Protein AF-L7JV50-F1 (afdb_monomer_lite)

Structure (mmCIF, N/CA/C/O backbone):
data_AF-L7JV50-F1
#
_entry.id   AF-L7JV50-F1
#
loop_
_atom_site.group_PDB
_atom_site.id
_atom_site.type_symbol
_atom_site.label_atom_id
_atom_site.label_alt_id
_atom_site.label_comp_id
_atom_site.label_asym_id
_atom_site.label_entity_id
_atom_site.label_seq_id
_atom_site.pdbx_PDB_ins_code
_atom_site.Cartn_x
_atom_site.Cartn_y
_atom_site.Cartn_z
_atom_site.occupancy
_atom_site.B_iso_or_equiv
_atom_site.auth_seq_id
_atom_site.auth_comp_id
_atom_site.auth_asym_id
_atom_site.auth_atom_id
_atom_site.pdbx_PDB_model_num
ATOM 1 N N . MET A 1 1 ? -29.005 23.116 32.949 1.00 44.78 1 MET A N 1
ATOM 2 C CA . MET A 1 1 ? -27.915 22.121 33.053 1.00 44.78 1 MET A CA 1
ATOM 3 C C . MET A 1 1 ? -28.284 21.118 31.995 1.00 44.78 1 MET A C 1
ATOM 5 O O . MET A 1 1 ? -29.102 20.262 32.276 1.00 44.78 1 MET A O 1
ATOM 9 N N . ASP A 1 2 ? -27.815 21.326 30.766 1.00 32.00 2 ASP A N 1
ATOM 10 C CA . ASP A 1 2 ? -28.368 20.639 29.599 1.00 32.00 2 ASP A CA 1
ATOM 11 C C . ASP A 1 2 ? -27.214 20.189 28.709 1.00 32.00 2 ASP A C 1
ATOM 13 O O . ASP A 1 2 ? -26.507 20.999 28.114 1.00 32.00 2 ASP A O 1
ATOM 17 N N . PHE A 1 3 ? -27.007 18.877 28.679 1.00 43.56 3 PHE A N 1
ATOM 18 C CA . PHE A 1 3 ? -26.188 18.179 27.700 1.00 43.56 3 PHE A CA 1
ATOM 19 C C . PHE A 1 3 ? -27.090 17.169 27.008 1.00 43.56 3 PHE A C 1
ATOM 21 O O . PHE A 1 3 ? -27.693 16.349 27.694 1.00 43.56 3 PHE A O 1
ATOM 28 N N . LEU A 1 4 ? -27.133 17.207 25.677 1.00 38.69 4 LEU A N 1
ATOM 29 C CA . LEU A 1 4 ? -27.293 16.031 24.818 1.00 38.69 4 LEU A CA 1
ATOM 30 C C . LEU A 1 4 ? -27.040 16.464 23.370 1.00 38.69 4 LEU A C 1
ATOM 32 O O . LEU A 1 4 ? -27.938 16.882 22.644 1.00 38.69 4 LEU A O 1
ATOM 36 N N . ILE A 1 5 ? -25.771 16.397 22.969 1.00 50.16 5 ILE A N 1
ATOM 37 C CA . ILE A 1 5 ? -25.415 16.313 21.555 1.00 50.16 5 ILE A CA 1
ATOM 38 C C . ILE A 1 5 ? -25.792 14.888 21.139 1.00 50.16 5 ILE A C 1
ATOM 40 O O . ILE A 1 5 ? -25.188 13.923 21.602 1.00 50.16 5 ILE A O 1
ATOM 44 N N . ASN A 1 6 ? -26.828 14.756 20.312 1.00 51.59 6 ASN A N 1
ATOM 45 C CA . ASN A 1 6 ? -27.177 13.500 19.650 1.00 51.59 6 ASN A CA 1
ATOM 46 C C . ASN A 1 6 ? -26.156 13.238 18.532 1.00 51.59 6 ASN A C 1
ATOM 48 O O . ASN A 1 6 ? -26.448 13.449 17.353 1.00 51.59 6 ASN A O 1
ATOM 52 N N . ASP A 1 7 ? -24.945 12.820 18.904 1.00 50.41 7 ASP A N 1
ATOM 53 C CA . ASP A 1 7 ? -23.907 12.424 17.952 1.00 50.41 7 ASP A CA 1
ATOM 54 C C . ASP A 1 7 ? -24.348 11.151 17.227 1.00 50.41 7 ASP A C 1
ATOM 56 O O . ASP A 1 7 ? -24.159 10.024 17.684 1.00 50.41 7 ASP A O 1
ATOM 60 N N . THR A 1 8 ? -24.964 11.335 16.062 1.00 51.03 8 THR A N 1
ATOM 61 C CA . THR A 1 8 ? -25.264 10.232 15.152 1.00 51.03 8 THR A CA 1
ATOM 62 C C . THR A 1 8 ? -23.988 9.938 14.370 1.00 51.03 8 THR A C 1
ATOM 64 O O . THR A 1 8 ? -23.756 10.477 13.289 1.00 51.03 8 THR A O 1
ATOM 67 N N . THR A 1 9 ? -23.100 9.136 14.953 1.00 55.00 9 THR A N 1
ATOM 68 C CA . THR A 1 9 ? -21.865 8.699 14.295 1.00 55.00 9 THR A CA 1
ATOM 69 C C . THR A 1 9 ? -22.203 7.607 13.279 1.00 55.00 9 THR A C 1
ATOM 71 O O . THR A 1 9 ? -22.443 6.455 13.632 1.00 55.00 9 THR A O 1
ATOM 74 N N . TYR A 1 10 ? -22.231 7.956 11.992 1.00 48.03 10 TYR A N 1
ATOM 75 C CA . TYR A 1 10 ? -22.298 6.966 10.918 1.00 48.03 10 TYR A CA 1
ATOM 76 C C . TYR A 1 10 ? -20.906 6.354 10.732 1.00 48.03 10 TYR A C 1
ATOM 78 O O . TYR A 1 10 ? -20.034 6.948 10.100 1.00 48.03 10 TYR A O 1
ATOM 86 N N . VAL A 1 11 ? -20.679 5.166 11.295 1.00 50.91 11 VAL A N 1
ATOM 87 C CA . VAL A 1 11 ? -19.467 4.386 11.014 1.00 50.91 11 VAL A CA 1
ATOM 88 C C . VAL A 1 11 ? -19.615 3.776 9.622 1.00 50.91 11 VAL A C 1
ATOM 90 O O . VAL A 1 11 ? -20.164 2.689 9.453 1.00 50.91 11 VAL A O 1
ATOM 93 N N . VAL A 1 12 ? -19.167 4.500 8.597 1.00 58.16 12 VAL A N 1
ATOM 94 C CA . VAL A 1 12 ? -19.086 3.956 7.239 1.00 58.16 12 VAL A CA 1
ATOM 95 C C . VAL A 1 12 ? -17.804 3.129 7.150 1.00 58.16 12 VAL A C 1
ATOM 97 O O . VAL A 1 12 ? -16.705 3.668 7.028 1.00 58.16 12 VAL A O 1
ATOM 100 N N . ASN A 1 13 ? -17.943 1.806 7.246 1.00 65.94 13 ASN A N 1
ATOM 101 C CA . ASN A 1 13 ? -16.848 0.861 7.023 1.00 65.94 13 ASN A CA 1
ATOM 102 C C . ASN A 1 13 ? -16.520 0.795 5.526 1.00 65.94 13 ASN A C 1
ATOM 104 O O . ASN A 1 13 ? -16.945 -0.113 4.815 1.00 65.94 13 ASN A O 1
ATOM 108 N N . CYS A 1 14 ? -15.790 1.792 5.036 1.00 84.44 14 CYS A N 1
ATOM 109 C CA . CYS A 1 14 ? -15.282 1.813 3.673 1.00 84.44 14 CYS A CA 1
ATOM 110 C C . CYS A 1 14 ? -14.050 0.913 3.567 1.00 84.44 14 CYS A C 1
ATOM 112 O O . CYS A 1 14 ? -12.992 1.209 4.132 1.00 84.44 14 CYS A O 1
ATOM 114 N N . GLU A 1 15 ? -14.191 -0.173 2.818 1.00 91.19 15 GLU A N 1
ATOM 115 C CA . GLU A 1 15 ? -13.120 -1.124 2.539 1.00 91.19 15 GLU A CA 1
ATOM 116 C C . GLU A 1 15 ? -12.778 -1.086 1.045 1.00 91.19 15 GLU A C 1
ATOM 118 O O . GLU A 1 15 ? -13.668 -1.102 0.193 1.00 91.19 15 GLU A O 1
ATOM 123 N N . LEU A 1 16 ? -11.485 -1.030 0.720 1.00 91.00 16 LEU A N 1
ATOM 124 C CA . LEU A 1 16 ? -10.979 -1.102 -0.648 1.00 91.00 16 LEU A CA 1
ATOM 125 C C . LEU A 1 16 ? -10.187 -2.391 -0.835 1.00 91.00 16 LEU A C 1
ATOM 127 O O . LEU A 1 16 ? -9.257 -2.673 -0.083 1.00 91.00 16 LEU A O 1
ATOM 131 N N . THR A 1 17 ? -10.517 -3.132 -1.888 1.00 94.62 17 THR A N 1
ATOM 132 C CA . THR A 1 17 ? -9.783 -4.325 -2.312 1.00 94.62 17 THR A CA 1
ATOM 133 C C . THR A 1 17 ? -9.321 -4.156 -3.755 1.00 94.62 17 THR A C 1
ATOM 135 O O . THR A 1 17 ? -10.146 -3.946 -4.641 1.00 94.62 17 THR A O 1
ATOM 138 N N . ILE A 1 18 ? -8.012 -4.267 -3.998 1.00 92.50 18 ILE A N 1
ATOM 139 C CA . ILE A 1 18 ? -7.417 -4.267 -5.342 1.00 92.50 18 ILE A CA 1
ATOM 140 C C . ILE A 1 18 ? -6.627 -5.562 -5.521 1.00 92.50 18 ILE A C 1
ATOM 142 O O . ILE A 1 18 ? -5.752 -5.871 -4.709 1.00 92.50 18 ILE A O 1
ATOM 146 N N . ARG A 1 19 ? -6.945 -6.322 -6.578 1.00 95.06 19 ARG A N 1
ATOM 147 C CA . ARG A 1 19 ? -6.356 -7.643 -6.829 1.00 95.06 19 ARG A CA 1
ATOM 148 C C . ARG A 1 19 ? -5.900 -7.818 -8.269 1.00 95.06 19 ARG A C 1
ATOM 150 O O . ARG A 1 19 ? -6.680 -7.539 -9.173 1.00 95.06 19 ARG A O 1
ATOM 157 N N . GLY A 1 20 ? -4.682 -8.319 -8.472 1.00 93.12 20 GLY A N 1
ATOM 158 C CA . GLY A 1 20 ? -4.171 -8.678 -9.803 1.00 93.12 20 GLY A CA 1
ATOM 159 C C . GLY A 1 20 ? -4.044 -7.488 -10.757 1.00 93.12 20 GLY A C 1
ATOM 160 O O . GLY A 1 20 ? -4.295 -7.628 -11.950 1.00 93.12 20 GLY A O 1
ATOM 161 N N . VAL A 1 21 ? -3.720 -6.304 -10.230 1.00 91.06 21 VAL A N 1
ATOM 162 C CA . VAL A 1 21 ? -3.666 -5.055 -11.005 1.00 91.06 21 VAL A CA 1
ATOM 163 C C . VAL A 1 21 ? -2.224 -4.596 -11.186 1.00 91.06 21 VAL A C 1
ATOM 165 O O . VAL A 1 21 ? -1.446 -4.559 -10.231 1.00 91.06 21 VAL A O 1
ATOM 168 N N . SER A 1 22 ? -1.898 -4.159 -12.404 1.00 92.69 22 SER A N 1
ATOM 169 C CA . SER A 1 22 ? -0.698 -3.370 -12.677 1.00 92.69 22 SER A CA 1
ATOM 170 C C . SER A 1 22 ? -1.043 -1.881 -12.734 1.00 92.69 22 SER A C 1
ATOM 172 O O . SER A 1 22 ? -1.907 -1.456 -13.499 1.00 92.69 22 SER A O 1
ATOM 174 N N . ILE A 1 23 ? -0.379 -1.087 -11.899 1.00 92.75 23 ILE A N 1
ATOM 175 C CA . ILE A 1 23 ? -0.559 0.359 -11.783 1.00 92.75 23 ILE A CA 1
ATOM 176 C C . ILE A 1 23 ? 0.580 1.029 -12.552 1.00 92.75 23 ILE A C 1
ATOM 178 O O . ILE A 1 23 ? 1.709 1.125 -12.068 1.00 92.75 23 ILE A O 1
ATOM 182 N N . SER A 1 24 ? 0.279 1.469 -13.773 1.00 92.31 24 SER A N 1
ATOM 183 C CA . SER A 1 24 ? 1.227 2.133 -14.678 1.00 92.31 24 SER A CA 1
ATOM 184 C C . SER A 1 24 ? 1.317 3.648 -14.476 1.00 92.31 24 SER A C 1
ATOM 186 O O . SER A 1 24 ? 2.269 4.269 -14.947 1.00 92.31 24 SER A O 1
ATOM 188 N N . THR A 1 25 ? 0.349 4.229 -13.765 1.00 94.00 25 THR A N 1
ATOM 189 C CA . THR A 1 25 ? 0.282 5.651 -13.407 1.00 94.00 25 THR A CA 1
ATOM 190 C C . THR A 1 25 ? -0.002 5.805 -11.922 1.00 94.00 25 THR A C 1
ATOM 192 O O . THR A 1 25 ? -0.809 5.052 -11.380 1.00 94.00 25 THR A O 1
ATOM 195 N N . SER A 1 26 ? 0.600 6.804 -11.272 1.00 93.81 26 SER A N 1
ATOM 196 C CA . SER A 1 26 ? 0.413 7.047 -9.838 1.00 93.81 26 SER A CA 1
ATOM 197 C C . SER A 1 26 ? -1.062 7.122 -9.433 1.00 93.81 26 SER A C 1
ATOM 199 O O . SER A 1 26 ? -1.866 7.803 -10.069 1.00 93.81 26 SER A O 1
ATOM 201 N N . LEU A 1 27 ? -1.394 6.430 -8.347 1.00 93.75 27 LEU A N 1
ATOM 202 C CA . LEU A 1 27 ? -2.740 6.318 -7.799 1.00 93.75 27 LEU A CA 1
ATOM 203 C C . LEU A 1 27 ? -2.769 6.957 -6.415 1.00 93.75 27 LEU A C 1
ATOM 205 O O . LEU A 1 27 ? -1.929 6.643 -5.575 1.00 93.75 27 LEU A O 1
ATOM 209 N N . LYS A 1 28 ? -3.764 7.806 -6.155 1.00 93.75 28 LYS A N 1
ATOM 210 C CA . LYS A 1 28 ? -4.014 8.367 -4.826 1.00 93.75 28 LYS A CA 1
ATOM 211 C C . LYS A 1 28 ? -5.313 7.803 -4.252 1.00 93.75 28 LYS A C 1
ATOM 213 O O . LYS A 1 28 ? -6.372 7.965 -4.854 1.00 93.75 28 LYS A O 1
ATOM 218 N N . LEU A 1 29 ? -5.224 7.154 -3.095 1.00 90.38 29 LEU A N 1
ATOM 219 C CA . LEU A 1 29 ? -6.367 6.648 -2.338 1.00 90.38 29 LEU A CA 1
ATOM 220 C C . LEU A 1 29 ? -6.829 7.693 -1.318 1.00 90.38 29 LEU A C 1
ATOM 222 O O . LEU A 1 29 ? -6.003 8.274 -0.618 1.00 90.38 29 LEU A O 1
ATOM 226 N N . SER A 1 30 ? -8.141 7.936 -1.250 1.00 80.50 30 SER A N 1
ATOM 227 C CA . SER A 1 30 ? -8.725 9.000 -0.426 1.00 80.50 30 SER A CA 1
ATOM 228 C C . SER A 1 30 ? -8.836 8.637 1.061 1.00 80.50 30 SER A C 1
ATOM 230 O O . SER A 1 30 ? -8.914 7.467 1.434 1.00 80.50 30 SER A O 1
ATOM 232 N N . PHE A 1 31 ? -8.929 9.674 1.901 1.00 74.50 31 PHE A N 1
ATOM 233 C CA . PHE A 1 31 ? -9.000 9.614 3.371 1.00 74.50 31 PHE A CA 1
ATOM 234 C C . PHE A 1 31 ? -10.193 8.836 3.959 1.00 74.50 31 PHE A C 1
ATOM 236 O O . PHE A 1 31 ? -10.231 8.570 5.158 1.00 74.50 31 PHE A O 1
ATOM 243 N N . ASN A 1 32 ? -11.183 8.471 3.141 1.00 81.62 32 ASN A N 1
ATOM 244 C CA . ASN A 1 32 ? -12.398 7.804 3.609 1.00 81.62 32 ASN A CA 1
ATOM 245 C C . ASN A 1 32 ? -12.287 6.277 3.648 1.00 81.62 32 ASN A C 1
ATOM 247 O O . ASN A 1 32 ? -13.279 5.626 3.952 1.00 81.62 32 ASN A O 1
ATOM 251 N N . ILE A 1 33 ? -11.130 5.688 3.335 1.00 87.31 33 ILE A N 1
ATOM 252 C CA . ILE A 1 33 ? -10.958 4.232 3.315 1.00 87.31 33 ILE A CA 1
ATOM 253 C C . ILE A 1 33 ? -10.368 3.763 4.648 1.00 87.31 33 ILE A C 1
ATOM 255 O O . ILE A 1 33 ? -9.240 4.101 4.999 1.00 87.31 33 ILE A O 1
ATOM 259 N N . LYS A 1 34 ? -11.126 2.945 5.383 1.00 90.25 34 LYS A N 1
ATOM 260 C CA . LYS A 1 34 ? -10.727 2.403 6.689 1.00 90.25 34 LYS A CA 1
ATOM 261 C C . LYS A 1 34 ? -9.861 1.159 6.571 1.00 90.25 34 LYS A C 1
ATOM 263 O O . LYS A 1 34 ? -8.906 1.008 7.332 1.00 90.25 34 LYS A O 1
ATOM 268 N N . LYS A 1 35 ? -10.168 0.279 5.616 1.00 91.88 35 LYS A N 1
ATOM 269 C CA . LYS A 1 35 ? -9.390 -0.943 5.378 1.00 91.88 35 LYS A CA 1
ATOM 270 C C . LYS A 1 35 ? -8.956 -1.036 3.929 1.00 91.88 35 LYS A C 1
ATOM 272 O O . LYS A 1 35 ? -9.776 -0.888 3.025 1.00 91.88 35 LYS A O 1
ATOM 277 N N . ILE A 1 36 ? -7.672 -1.297 3.721 1.00 93.88 36 ILE A N 1
ATOM 278 C CA . ILE A 1 36 ? -7.072 -1.415 2.393 1.00 93.88 36 ILE A CA 1
ATOM 279 C C . ILE A 1 36 ? -6.467 -2.808 2.254 1.00 93.88 36 ILE A C 1
ATOM 281 O O . ILE A 1 36 ? -5.630 -3.212 3.062 1.00 93.88 36 ILE A O 1
ATOM 285 N N . TYR A 1 37 ? -6.874 -3.529 1.215 1.00 95.50 37 TYR A N 1
ATOM 286 C CA . TYR A 1 37 ? -6.351 -4.846 0.881 1.00 95.50 37 TYR A CA 1
ATOM 287 C C . TYR A 1 37 ? -5.779 -4.849 -0.539 1.00 95.50 37 TYR A C 1
ATOM 289 O O . TYR A 1 37 ? -6.515 -4.693 -1.518 1.00 95.50 37 TYR A O 1
ATOM 297 N N . PHE A 1 38 ? -4.467 -5.045 -0.646 1.00 95.19 38 PHE A N 1
ATOM 298 C CA . PHE A 1 38 ? -3.757 -5.234 -1.908 1.00 95.19 38 PHE A CA 1
ATOM 299 C C . PHE A 1 38 ? -3.291 -6.684 -2.034 1.00 95.19 38 PHE A C 1
ATOM 301 O O . PHE A 1 38 ? -2.626 -7.208 -1.139 1.00 95.19 38 PHE A O 1
ATOM 308 N N . GLU A 1 39 ? -3.594 -7.321 -3.161 1.00 95.44 39 GLU A N 1
ATOM 309 C CA . GLU A 1 39 ? -3.149 -8.684 -3.460 1.00 95.44 39 GLU A CA 1
ATOM 310 C C . GLU A 1 39 ? -2.686 -8.786 -4.913 1.00 95.44 39 GLU A C 1
ATOM 312 O O . GLU A 1 39 ? -3.420 -8.421 -5.828 1.00 95.44 39 GLU A O 1
ATOM 317 N N . HIS A 1 40 ? -1.470 -9.278 -5.153 1.00 94.00 40 HIS A N 1
ATOM 318 C CA . HIS A 1 40 ? -0.904 -9.359 -6.508 1.00 94.00 40 HIS A CA 1
ATOM 319 C C . HIS A 1 40 ? -0.931 -8.004 -7.244 1.00 94.00 40 HIS A C 1
ATOM 321 O O . HIS A 1 40 ? -1.284 -7.930 -8.421 1.00 94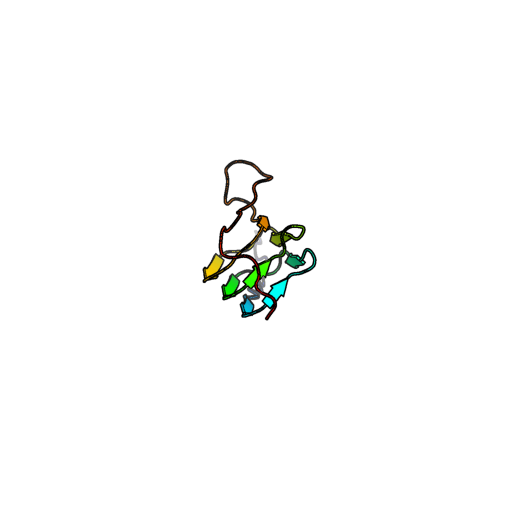.00 40 HIS A O 1
ATOM 327 N N . VAL A 1 41 ? -0.613 -6.914 -6.535 1.00 92.88 41 VAL A N 1
ATOM 328 C CA . VAL A 1 41 ? -0.582 -5.559 -7.105 1.00 92.88 41 VAL A CA 1
ATOM 329 C C . VAL A 1 41 ? 0.846 -5.156 -7.430 1.00 92.88 41 VAL A C 1
ATOM 331 O O . VAL A 1 41 ? 1.743 -5.259 -6.593 1.00 92.88 41 VAL A O 1
ATOM 334 N N . CYS A 1 42 ? 1.052 -4.657 -8.645 1.00 93.62 42 CYS A N 1
ATOM 335 C CA . CYS A 1 42 ? 2.364 -4.242 -9.112 1.00 93.62 42 CYS A CA 1
ATOM 336 C C . CYS A 1 42 ? 2.360 -2.787 -9.574 1.00 93.62 42 CYS A C 1
ATOM 338 O O . CYS A 1 42 ? 1.638 -2.432 -10.503 1.00 93.62 42 CYS A O 1
ATOM 340 N N . VAL A 1 43 ? 3.172 -1.947 -8.937 1.00 93.00 43 VAL A N 1
ATOM 341 C CA . VAL A 1 43 ? 3.304 -0.522 -9.265 1.00 93.00 43 VAL A CA 1
ATOM 342 C C . VAL A 1 43 ? 4.549 -0.317 -10.124 1.00 93.00 43 VAL A C 1
ATOM 344 O O . VAL A 1 43 ? 5.640 -0.741 -9.742 1.00 93.00 43 VAL A O 1
ATOM 347 N N . AL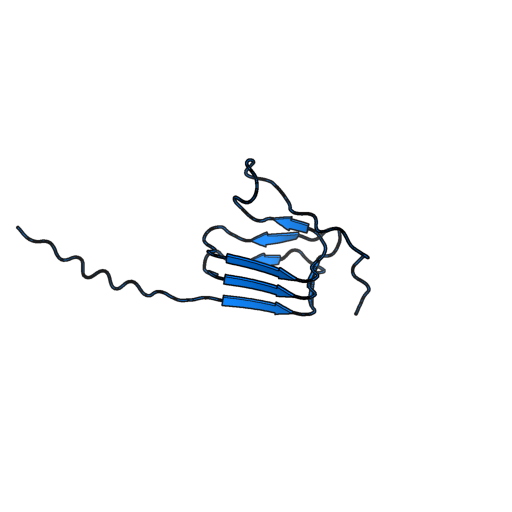A A 1 44 ? 4.390 0.327 -11.281 1.00 92.00 44 ALA A N 1
ATOM 348 C CA . ALA A 1 44 ? 5.492 0.618 -12.196 1.00 92.00 44 ALA A CA 1
ATOM 349 C C . ALA A 1 44 ? 6.570 1.510 -11.547 1.00 92.00 44 ALA A C 1
ATOM 351 O O . ALA A 1 44 ? 6.275 2.297 -10.652 1.00 92.00 44 ALA A O 1
ATOM 352 N N . GLU A 1 45 ? 7.812 1.429 -12.037 1.00 89.06 45 GLU A N 1
ATOM 353 C CA . GLU A 1 45 ? 9.000 2.073 -11.442 1.00 89.06 45 GLU A CA 1
ATOM 354 C C . GLU A 1 45 ? 8.839 3.583 -11.182 1.00 89.06 45 GLU A C 1
ATOM 356 O O . GLU A 1 45 ? 9.233 4.084 -10.130 1.00 89.06 45 GLU A O 1
ATOM 361 N N . ASN A 1 46 ? 8.196 4.295 -12.112 1.00 89.38 46 ASN A N 1
ATOM 362 C CA . ASN A 1 46 ? 7.963 5.742 -12.028 1.00 89.38 46 ASN A CA 1
ATOM 363 C C . ASN A 1 46 ? 6.581 6.109 -11.462 1.00 89.38 46 ASN A C 1
ATOM 365 O O . ASN A 1 46 ? 6.149 7.256 -11.576 1.00 89.38 46 ASN A O 1
ATOM 369 N N . SER A 1 47 ? 5.876 5.140 -10.881 1.00 92.44 47 SER A N 1
ATOM 370 C CA . SER A 1 47 ? 4.550 5.316 -10.295 1.00 92.44 47 SER A CA 1
ATOM 371 C C . SER A 1 47 ? 4.569 5.087 -8.792 1.00 92.44 47 SER A C 1
ATOM 373 O O . SER A 1 47 ? 5.424 4.392 -8.245 1.00 92.44 47 SER A O 1
ATOM 375 N N . ILE A 1 48 ? 3.607 5.705 -8.112 1.00 93.56 48 ILE A N 1
ATOM 376 C CA . ILE A 1 48 ? 3.452 5.611 -6.662 1.00 93.56 48 ILE A CA 1
ATOM 377 C C . ILE A 1 48 ? 1.985 5.368 -6.339 1.00 93.56 48 ILE A C 1
ATOM 379 O O . ILE A 1 48 ? 1.108 6.044 -6.877 1.00 93.56 48 ILE A O 1
ATOM 383 N N . VAL A 1 49 ? 1.721 4.442 -5.421 1.00 94.56 49 VAL A N 1
ATOM 384 C CA . VAL A 1 49 ? 0.430 4.381 -4.729 1.00 94.56 49 VAL A CA 1
ATOM 385 C C . VAL A 1 49 ? 0.543 5.209 -3.459 1.00 94.56 49 VAL A C 1
ATOM 387 O O . VAL A 1 49 ? 1.288 4.855 -2.547 1.00 94.56 49 VAL A O 1
ATOM 390 N N . GLN A 1 50 ? -0.164 6.331 -3.415 1.00 94.12 50 GLN A N 1
ATOM 391 C CA . GLN A 1 50 ? -0.231 7.205 -2.254 1.00 94.12 50 GLN A CA 1
ATOM 392 C C . GLN A 1 50 ? -1.506 6.924 -1.471 1.00 94.12 50 GLN A C 1
ATOM 394 O O . GLN A 1 50 ? -2.607 6.959 -2.021 1.00 94.12 50 GLN A O 1
ATOM 399 N N . ILE A 1 51 ? -1.345 6.665 -0.182 1.00 91.38 51 ILE A N 1
ATOM 400 C CA . ILE A 1 51 ? -2.440 6.400 0.742 1.00 91.38 51 ILE A CA 1
ATOM 401 C C . ILE A 1 51 ? -2.580 7.622 1.640 1.00 91.38 51 ILE A C 1
ATOM 403 O O . ILE A 1 51 ? -1.610 8.032 2.272 1.00 91.38 51 ILE A O 1
ATOM 407 N N . ASP A 1 52 ? -3.762 8.231 1.678 1.00 88.62 52 ASP A N 1
ATOM 408 C CA . ASP A 1 52 ? -4.031 9.301 2.638 1.00 88.62 52 ASP A CA 1
ATOM 409 C C . ASP A 1 52 ? -4.145 8.740 4.071 1.00 88.62 52 ASP A 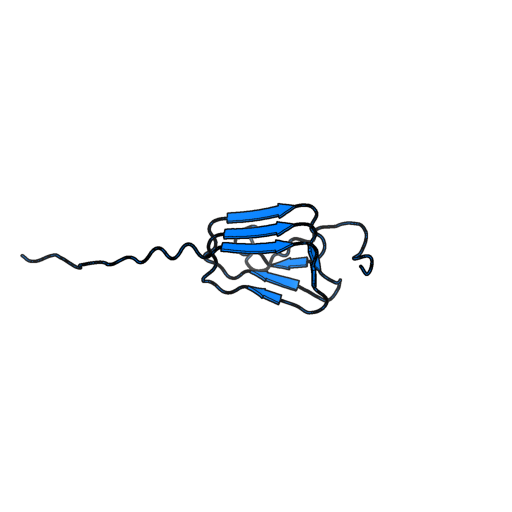C 1
ATOM 411 O O . ASP A 1 52 ? -4.349 7.545 4.299 1.00 88.62 52 ASP A O 1
ATOM 415 N N . SER A 1 53 ? -3.987 9.608 5.070 1.00 84.81 53 SER A N 1
ATOM 416 C CA . SER A 1 53 ? -4.153 9.236 6.476 1.00 84.81 53 SER A CA 1
ATOM 417 C C . SER A 1 53 ? -5.611 8.875 6.806 1.00 84.81 53 SER A C 1
ATOM 419 O O . SER A 1 53 ? -6.534 9.187 6.057 1.00 84.81 53 SER A O 1
ATOM 421 N N . GLY A 1 54 ? -5.825 8.212 7.948 1.00 84.50 54 GLY A N 1
ATOM 422 C CA . GLY A 1 54 ? -7.166 7.864 8.445 1.00 84.50 54 GLY A CA 1
ATOM 423 C C . GLY A 1 54 ? -7.596 6.410 8.219 1.00 84.50 54 GLY A C 1
ATOM 424 O O . GLY A 1 54 ? -8.640 6.007 8.743 1.00 84.50 54 GLY A O 1
ATOM 425 N N . PHE A 1 55 ? -6.782 5.615 7.513 1.00 88.94 55 PHE A N 1
ATOM 426 C CA . PHE A 1 55 ? -6.945 4.162 7.465 1.00 88.94 55 PHE A CA 1
ATOM 427 C C . PHE A 1 55 ? -6.642 3.532 8.833 1.00 88.94 55 PHE A C 1
ATOM 429 O O . PHE A 1 55 ? -5.807 4.016 9.596 1.00 88.94 55 PHE A O 1
ATOM 436 N N . GLU A 1 56 ? -7.322 2.433 9.137 1.00 90.44 56 GLU A N 1
ATOM 437 C CA . GLU A 1 56 ? -7.140 1.645 10.362 1.00 90.44 56 GLU A CA 1
ATOM 438 C C . GLU A 1 56 ? -6.271 0.418 10.106 1.00 90.44 56 GLU A C 1
ATOM 440 O O . GLU A 1 56 ? -5.513 -0.010 10.973 1.00 90.44 56 GLU A O 1
ATOM 445 N N . SER A 1 57 ? -6.369 -0.157 8.905 1.00 91.19 57 SER A N 1
ATOM 446 C CA . SER A 1 57 ? -5.561 -1.312 8.525 1.00 91.19 57 SER A CA 1
ATOM 447 C C . SER A 1 57 ? -5.214 -1.309 7.042 1.00 91.19 57 SER A C 1
ATOM 449 O O . SER A 1 57 ? -6.026 -0.952 6.185 1.00 91.19 57 SER A O 1
ATOM 451 N N . ILE A 1 58 ? -3.993 -1.749 6.753 1.00 92.75 58 ILE A N 1
ATOM 452 C CA . ILE A 1 58 ? -3.520 -2.053 5.410 1.00 92.75 58 ILE A CA 1
ATOM 453 C C . ILE A 1 58 ? -2.944 -3.464 5.406 1.00 92.75 58 ILE A C 1
ATOM 455 O O . ILE A 1 58 ? -2.151 -3.825 6.272 1.00 92.75 58 ILE A O 1
ATOM 459 N N . THR A 1 59 ? -3.358 -4.273 4.437 1.00 94.62 59 THR A N 1
ATOM 460 C CA . THR A 1 59 ? -2.809 -5.608 4.200 1.00 94.62 59 THR A CA 1
ATOM 461 C C . THR A 1 59 ? -2.293 -5.684 2.773 1.00 94.62 59 THR A C 1
ATOM 463 O O . THR A 1 59 ? -2.993 -5.304 1.835 1.00 94.62 59 THR A O 1
ATOM 466 N N . MET A 1 60 ? -1.062 -6.167 2.616 1.00 94.19 60 MET A N 1
ATOM 467 C CA . MET A 1 60 ? -0.384 -6.281 1.327 1.00 94.19 60 MET A CA 1
ATOM 468 C C . MET A 1 60 ? 0.129 -7.708 1.156 1.00 94.19 60 MET A C 1
ATOM 470 O O . MET A 1 60 ? 0.919 -8.180 1.972 1.00 94.19 60 MET A O 1
ATOM 474 N N . VAL A 1 61 ? -0.311 -8.390 0.100 1.00 94.25 61 VAL A N 1
ATOM 475 C CA . VAL A 1 61 ? 0.084 -9.769 -0.218 1.00 94.25 61 VAL A CA 1
ATOM 476 C C . VAL A 1 61 ? 0.657 -9.805 -1.628 1.00 94.25 61 VAL A C 1
ATOM 478 O O . VAL A 1 61 ? -0.003 -9.389 -2.579 1.00 94.25 61 VAL A O 1
ATOM 481 N N . THR A 1 62 ? 1.898 -10.276 -1.769 1.00 92.44 62 THR A N 1
ATOM 482 C CA . THR A 1 62 ? 2.583 -10.397 -3.072 1.00 92.44 62 THR A CA 1
ATOM 483 C C . THR A 1 62 ? 2.505 -9.097 -3.891 1.00 92.44 62 THR A C 1
ATOM 485 O O . THR A 1 62 ? 2.062 -9.082 -5.037 1.00 92.44 62 THR A O 1
ATOM 488 N N . CYS A 1 63 ? 2.850 -7.974 -3.258 1.00 92.44 63 CYS A N 1
ATOM 489 C CA . CYS A 1 63 ? 2.793 -6.644 -3.861 1.00 92.44 63 CYS A CA 1
ATOM 490 C C . CYS A 1 63 ? 4.197 -6.118 -4.166 1.00 92.44 63 CYS A C 1
ATOM 492 O O . CYS A 1 63 ? 5.132 -6.381 -3.411 1.00 92.44 63 CYS A O 1
ATOM 494 N N . PHE A 1 64 ? 4.324 -5.328 -5.233 1.00 92.62 64 PHE A N 1
ATOM 495 C CA . PHE A 1 64 ? 5.605 -4.788 -5.698 1.00 92.62 64 PHE A CA 1
ATOM 496 C C . PHE A 1 64 ? 5.504 -3.307 -6.067 1.00 92.62 64 PHE A C 1
ATOM 498 O O . PHE A 1 64 ? 4.428 -2.814 -6.420 1.00 92.62 64 PHE A O 1
ATOM 505 N N . GLY A 1 65 ? 6.640 -2.613 -6.004 1.00 93.38 65 GLY A N 1
ATOM 506 C CA . GLY A 1 65 ? 6.778 -1.208 -6.388 1.00 93.38 65 GLY A CA 1
ATOM 507 C C . GLY A 1 65 ? 6.716 -0.236 -5.207 1.00 93.38 65 GLY A C 1
ATOM 508 O O . GLY A 1 65 ? 6.983 -0.615 -4.062 1.00 93.38 65 GLY A O 1
ATOM 509 N N . LYS A 1 66 ? 6.431 1.041 -5.495 1.00 93.44 66 LYS A N 1
ATOM 510 C CA . LYS A 1 66 ? 6.536 2.143 -4.527 1.00 93.44 66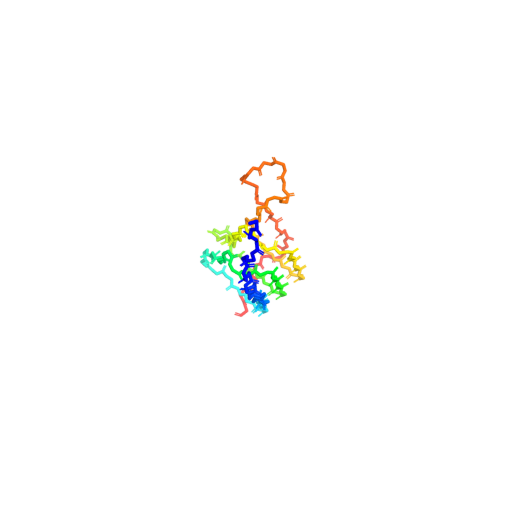 LYS A CA 1
ATOM 511 C C . LYS A 1 66 ? 5.178 2.527 -3.930 1.00 93.44 66 LYS A C 1
ATOM 513 O O . LYS A 1 66 ? 4.254 2.915 -4.647 1.00 93.44 66 LYS A O 1
ATOM 518 N N . TYR A 1 67 ? 5.104 2.508 -2.601 1.00 93.56 67 TYR A N 1
ATOM 519 C CA . TYR A 1 67 ? 3.930 2.894 -1.819 1.00 93.56 67 TYR A CA 1
ATOM 520 C C . TYR A 1 67 ? 4.296 4.019 -0.850 1.00 93.56 67 TYR A C 1
ATOM 522 O O . TYR A 1 67 ? 5.256 3.906 -0.090 1.00 93.56 67 TYR A O 1
ATOM 530 N N . SER A 1 68 ? 3.538 5.112 -0.864 1.00 92.38 68 SER A N 1
ATOM 531 C CA . SER A 1 68 ? 3.611 6.158 0.156 1.00 92.38 68 SER A CA 1
ATOM 532 C C . SER A 1 68 ? 2.502 5.900 1.164 1.00 92.38 68 SER A C 1
ATOM 534 O O . SER A 1 68 ? 1.320 6.044 0.848 1.00 92.38 68 SER A O 1
ATOM 536 N N . ILE A 1 69 ? 2.897 5.453 2.352 1.00 90.56 69 ILE A N 1
ATOM 537 C CA . ILE A 1 69 ? 1.987 5.135 3.448 1.00 90.56 69 ILE A CA 1
ATOM 538 C C . ILE A 1 69 ? 2.355 6.093 4.590 1.00 90.56 69 ILE A C 1
ATOM 540 O O . ILE A 1 69 ? 3.530 6.181 4.945 1.00 90.56 69 ILE A O 1
ATOM 544 N N . PRO A 1 70 ? 1.409 6.855 5.151 1.00 87.12 70 PRO A N 1
ATOM 545 C CA . PRO A 1 70 ? 1.699 7.744 6.265 1.00 87.12 70 PRO A CA 1
ATOM 546 C C . PRO A 1 70 ? 1.929 6.934 7.546 1.00 87.12 70 PRO A C 1
ATOM 548 O O . PRO A 1 70 ? 1.373 5.849 7.718 1.00 87.12 70 PRO A O 1
ATOM 551 N N . ASN A 1 71 ? 2.728 7.479 8.467 1.00 79.38 71 ASN A N 1
ATOM 552 C CA . ASN A 1 71 ? 2.936 6.972 9.836 1.00 79.38 71 ASN A CA 1
ATOM 553 C C . ASN A 1 71 ? 3.569 5.573 9.984 1.00 79.38 71 ASN A C 1
ATOM 555 O O . ASN A 1 71 ? 3.714 5.084 11.100 1.00 79.38 71 ASN A O 1
ATOM 559 N N . ILE A 1 72 ? 3.986 4.925 8.898 1.00 78.75 72 ILE A N 1
ATOM 560 C CA . ILE A 1 72 ? 4.780 3.677 8.945 1.00 78.75 72 ILE A CA 1
ATOM 561 C C . ILE A 1 72 ? 6.261 3.915 9.263 1.00 78.75 72 ILE A C 1
ATOM 563 O O . ILE A 1 72 ? 7.003 2.982 9.556 1.00 78.75 72 ILE A O 1
ATOM 567 N N . THR A 1 73 ? 6.709 5.163 9.195 1.00 69.06 73 THR A N 1
ATOM 568 C CA . THR A 1 73 ? 8.089 5.575 9.446 1.00 69.06 73 THR A CA 1
ATOM 569 C C . THR A 1 73 ? 8.098 6.838 10.281 1.00 69.06 73 THR A C 1
ATOM 571 O O . THR A 1 73 ? 7.218 7.679 10.124 1.00 69.06 73 THR A O 1
ATOM 574 N N . TYR A 1 74 ? 9.150 7.028 11.072 1.00 61.78 74 TYR A N 1
ATOM 575 C CA . TYR A 1 74 ? 9.331 8.218 11.906 1.00 61.78 74 TYR A CA 1
ATOM 576 C C . TYR A 1 74 ? 9.469 9.544 11.128 1.00 61.78 74 TYR A C 1
ATOM 578 O O . TYR A 1 74 ? 9.383 10.599 11.744 1.00 61.78 74 TYR A O 1
ATOM 586 N N . ASN A 1 75 ? 9.663 9.505 9.802 1.00 60.16 75 ASN A N 1
ATOM 587 C CA . ASN A 1 75 ? 9.708 10.687 8.936 1.00 60.16 75 ASN A CA 1
ATOM 588 C C . ASN A 1 75 ? 8.468 10.770 8.033 1.00 60.16 75 ASN A C 1
ATOM 590 O O . ASN A 1 75 ? 8.091 9.774 7.413 1.00 60.16 75 ASN A O 1
ATOM 594 N N . ASP A 1 76 ? 7.921 11.980 7.879 1.00 56.53 76 ASP A N 1
ATOM 595 C CA . ASP A 1 76 ? 6.655 12.270 7.179 1.00 56.53 76 ASP A CA 1
ATOM 596 C C . ASP A 1 76 ? 6.637 11.924 5.675 1.00 56.53 76 ASP A C 1
ATOM 598 O O . ASP A 1 76 ? 5.569 11.820 5.080 1.00 56.53 76 ASP A O 1
ATOM 602 N N . ASN A 1 77 ? 7.800 11.699 5.050 1.00 60.91 77 ASN A N 1
ATOM 603 C CA . ASN A 1 77 ? 7.938 11.486 3.601 1.00 60.91 77 ASN A CA 1
ATOM 604 C C . ASN A 1 77 ? 8.547 10.129 3.227 1.00 60.91 77 ASN A C 1
ATOM 606 O O . ASN A 1 77 ? 9.333 10.040 2.278 1.00 60.91 77 ASN A O 1
ATOM 610 N N . SER A 1 78 ? 8.242 9.067 3.967 1.00 69.75 78 SER A N 1
ATOM 611 C CA . SER A 1 78 ? 8.849 7.775 3.648 1.00 69.75 78 SER A CA 1
ATOM 612 C C . SER A 1 78 ? 8.007 6.943 2.692 1.00 69.75 78 SER A C 1
ATOM 614 O O . SER A 1 78 ? 6.777 6.922 2.724 1.00 69.75 78 SER A O 1
ATOM 616 N N . PHE A 1 79 ? 8.722 6.225 1.835 1.00 83.69 79 PHE A N 1
ATOM 617 C CA . PHE A 1 79 ? 8.161 5.282 0.886 1.00 83.69 79 PHE A CA 1
ATOM 618 C C . PHE A 1 79 ? 8.508 3.862 1.318 1.00 83.69 79 PHE A C 1
ATOM 620 O O . PHE A 1 79 ? 9.650 3.584 1.688 1.00 83.69 79 PHE A O 1
ATOM 627 N N . VAL A 1 80 ? 7.547 2.952 1.194 1.00 87.38 80 VAL A N 1
ATOM 628 C CA . VAL A 1 80 ? 7.814 1.515 1.181 1.00 87.38 80 VAL A CA 1
ATOM 629 C C . VAL A 1 80 ? 8.091 1.118 -0.254 1.00 87.38 80 VAL A C 1
ATOM 631 O O . VAL A 1 80 ? 7.215 1.205 -1.115 1.00 87.38 80 VAL A O 1
ATOM 634 N N . ASN A 1 81 ? 9.318 0.676 -0.507 1.00 87.62 81 ASN A N 1
ATOM 635 C CA . ASN A 1 81 ? 9.679 0.054 -1.771 1.00 87.62 81 ASN A CA 1
ATOM 636 C C . ASN A 1 81 ? 9.639 -1.460 -1.575 1.00 87.62 81 ASN A C 1
ATOM 638 O O . ASN A 1 81 ? 10.527 -2.033 -0.943 1.00 87.62 81 ASN A O 1
ATOM 642 N N . LEU A 1 82 ? 8.599 -2.101 -2.102 1.00 86.19 82 LEU A N 1
ATOM 643 C CA . LEU A 1 82 ? 8.488 -3.554 -2.095 1.00 86.19 82 LEU A CA 1
ATOM 644 C C . LEU A 1 82 ? 9.232 -4.103 -3.310 1.00 86.19 82 LEU A C 1
ATOM 646 O O . LEU A 1 82 ? 8.767 -3.996 -4.448 1.00 86.19 82 LEU A O 1
ATOM 650 N N . LEU A 1 83 ? 10.428 -4.631 -3.052 1.00 84.06 83 LEU A N 1
ATOM 651 C CA . LEU A 1 83 ? 11.299 -5.193 -4.076 1.00 84.06 83 LEU A CA 1
ATOM 652 C C . LEU A 1 83 ? 10.790 -6.571 -4.505 1.00 84.06 83 LEU A C 1
ATOM 654 O O . LEU A 1 83 ? 10.463 -7.415 -3.674 1.00 84.06 83 LEU A O 1
ATOM 658 N N . GLY A 1 84 ? 10.776 -6.812 -5.809 1.00 71.06 84 GLY A N 1
ATOM 659 C CA . GLY A 1 84 ? 10.513 -8.120 -6.387 1.00 71.06 84 GLY A CA 1
ATOM 660 C C . GLY A 1 84 ? 10.734 -8.110 -7.888 1.00 71.06 84 GLY A C 1
ATOM 661 O O . GLY A 1 84 ? 11.146 -7.094 -8.454 1.00 71.06 84 GLY A O 1
ATOM 662 N N . ASN A 1 85 ? 10.493 -9.255 -8.522 1.00 64.50 85 ASN A N 1
ATOM 663 C CA . ASN A 1 85 ? 10.616 -9.390 -9.968 1.00 64.50 85 ASN A CA 1
ATOM 664 C C . ASN A 1 85 ? 9.675 -8.363 -10.604 1.00 64.50 85 ASN A C 1
ATOM 666 O O . ASN A 1 85 ? 8.498 -8.311 -10.249 1.00 64.50 85 ASN A O 1
ATOM 670 N N . GLN A 1 86 ? 10.235 -7.497 -11.453 1.00 63.91 86 GLN A N 1
ATOM 671 C CA . GLN A 1 86 ? 9.544 -6.365 -12.071 1.00 63.91 86 GLN A CA 1
ATOM 672 C C . GLN A 1 86 ? 8.159 -6.764 -12.576 1.00 63.91 86 GLN A C 1
ATOM 674 O O . GLN A 1 86 ? 7.984 -7.914 -12.983 1.00 63.91 86 GLN A O 1
ATOM 679 N N . CYS A 1 87 ? 7.217 -5.810 -12.584 1.00 63.34 87 CYS A N 1
ATOM 680 C CA . CYS A 1 87 ? 5.879 -5.982 -13.147 1.00 63.34 87 CYS A CA 1
ATOM 68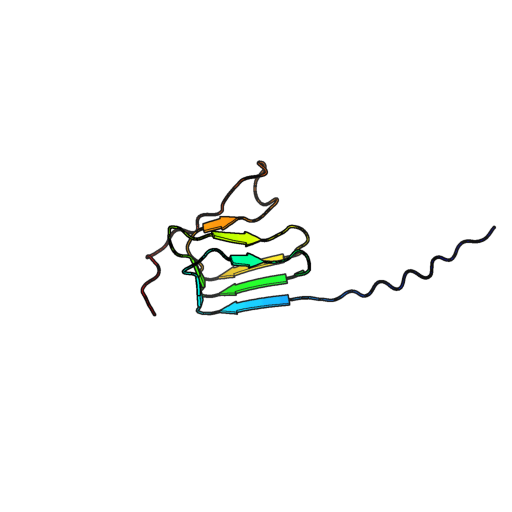1 C C . CYS A 1 87 ? 5.986 -6.614 -14.534 1.00 63.34 87 CYS A C 1
ATOM 683 O O . CYS A 1 87 ? 6.212 -5.928 -15.529 1.00 63.34 87 CYS A O 1
ATOM 685 N N . SER A 1 88 ? 5.882 -7.939 -14.583 1.00 58.16 88 SER A N 1
ATOM 686 C CA . SER A 1 88 ? 5.840 -8.678 -15.828 1.00 58.16 88 SER A CA 1
ATOM 687 C C . SER A 1 88 ? 4.486 -8.308 -16.389 1.00 58.16 88 SER A C 1
ATOM 689 O O . SER A 1 88 ? 3.487 -8.480 -15.692 1.00 58.16 88 SER A O 1
ATOM 691 N N . GLN A 1 89 ? 4.469 -7.688 -17.564 1.00 47.19 89 GLN A N 1
ATOM 692 C CA . GLN A 1 89 ? 3.230 -7.335 -18.243 1.00 47.19 89 GLN A CA 1
ATOM 693 C C . GLN A 1 89 ? 2.335 -8.583 -18.261 1.00 47.19 89 GLN A C 1
ATOM 695 O O . GLN A 1 89 ? 2.719 -9.598 -18.842 1.00 47.19 89 GLN A O 1
ATOM 700 N N . ILE A 1 90 ? 1.224 -8.524 -17.520 1.00 46.88 90 ILE A N 1
ATOM 701 C CA . ILE A 1 90 ? 0.133 -9.499 -17.601 1.00 46.88 90 ILE A CA 1
ATOM 702 C C . ILE A 1 90 ? -0.619 -9.211 -18.896 1.00 46.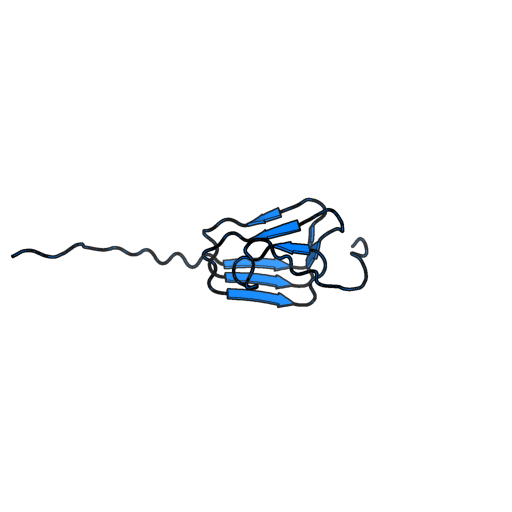88 90 ILE A C 1
ATOM 704 O O . ILE A 1 90 ? -0.836 -8.005 -19.167 1.00 46.88 90 ILE A O 1
#

Radius of gyration: 16.68 Å; chains: 1; bounding box: 40×32×51 Å

Foldseek 3Di:
DDDDDPPPDDPDQAADEDELDEAAAAAEDDLNHQEYEYYNYEYAAPYEDEYDPNHNYYYYYNYAAWYHDAPPDPDRGDIDGRDDDHPDPD

Sequence (90 aa):
MDFLINDTTYVVNCELTIRGVSISTSLKLSFNIKKIYFEHVCVAENSIVQIDSGFESITMVTCFGKYSIPNITYNDNSFVNLLGNQCSQI

pLDDT: mean 80.28, std 17.29, range [32.0, 95.5]

Secondary structure (DSSP, 8-state):
--------------EEEEES-EE-S-EEE-TT-SEEEEES-EE-TT-EEEE-TT-SEEEEES-BEEEE-TTSSSSTT-EEEE--S-----

Organism: Trachipleistophora hominis (NCBI:txid72359)